Protein AF-A0A962PBA4-F1 (afdb_monomer_lite)

Foldseek 3Di:
DVVVLLAHWADLVVCCVVVVHDSVVVVVVVVVPPQWDWDDDDPPTTIWGFDQDPPPGFKDFDWDQDPVRDIDTPFMWGATHPGDTDTGD

Radius of gyration: 15.43 Å; chains: 1; bounding box: 35×21×45 Å

Secondary structure (DSSP, 8-state):
-GGGGGT--EEHHHHHHHHT--HHHHHHHHHT-TTEEEESSGGG-EEEEB---GGG-SEEEEEEE-TT--EEEEEEEEEBSSS-EEEE-

Sequence (89 aa):
MFKLLAKQPQSAKELTQQLNISQPTLSRLVKQQPAIIKIGKARATQYALQRPIRDMGSQWPVYRVNEQANISLAGQLIAVYPHGFVWHD

pLDDT: mean 94.23, std 4.5, range [64.25, 97.69]

Structure (mmCIF, N/CA/C/O backbone):
data_AF-A0A962PBA4-F1
#
_entry.id   AF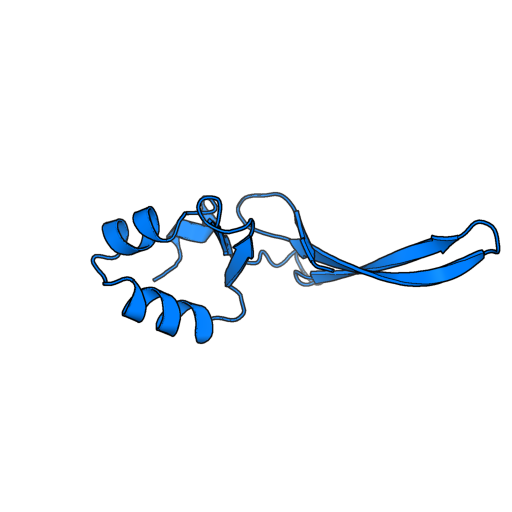-A0A962PBA4-F1
#
loop_
_atom_site.group_PDB
_atom_site.id
_atom_site.type_symbol
_atom_site.label_atom_id
_atom_site.label_alt_id
_atom_site.label_comp_id
_atom_site.label_asym_id
_atom_site.label_entity_id
_atom_site.label_seq_id
_atom_site.pdbx_PDB_ins_code
_atom_site.Cartn_x
_atom_site.Cartn_y
_atom_site.Cartn_z
_atom_site.occupancy
_atom_site.B_iso_or_equiv
_atom_site.auth_seq_id
_atom_site.auth_comp_id
_atom_site.auth_as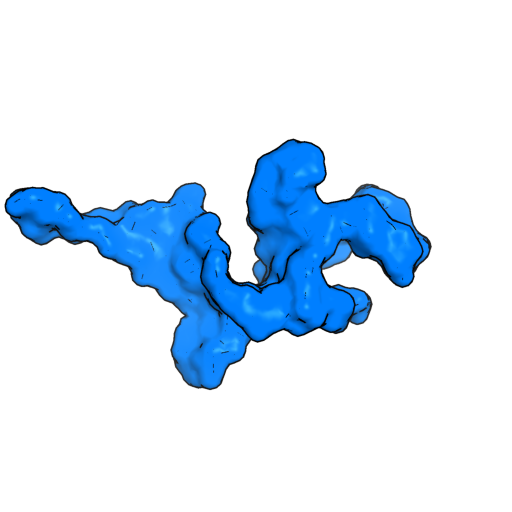ym_id
_atom_site.auth_atom_id
_atom_site.pdbx_PDB_model_num
ATOM 1 N N . MET A 1 1 ? -14.441 -4.045 8.775 1.00 64.25 1 MET A N 1
ATOM 2 C CA . MET A 1 1 ? -13.557 -3.139 9.537 1.00 64.25 1 MET A CA 1
ATOM 3 C C . MET A 1 1 ? -13.096 -1.940 8.703 1.00 64.25 1 MET A C 1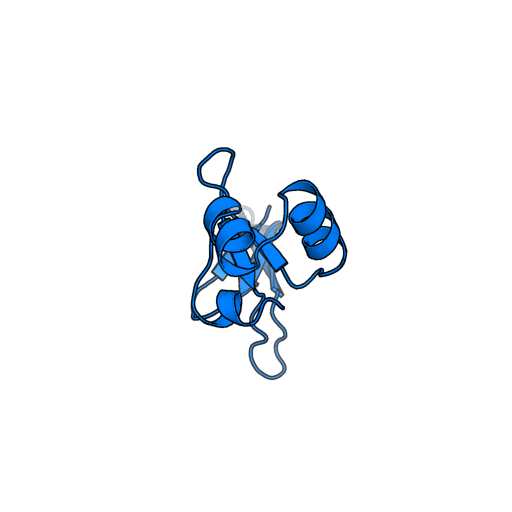
ATOM 5 O O . MET A 1 1 ? -13.529 -0.839 8.987 1.00 64.25 1 MET A O 1
ATOM 9 N N . PHE A 1 2 ? -12.334 -2.111 7.614 1.00 80.62 2 PHE A N 1
ATOM 10 C CA . PHE A 1 2 ? -11.737 -0.979 6.871 1.00 80.62 2 PHE A CA 1
ATOM 11 C C . PHE A 1 2 ? -12.569 -0.404 5.708 1.00 80.62 2 PHE A C 1
ATOM 13 O O . PHE A 1 2 ? -12.019 0.237 4.818 1.00 80.62 2 PHE A O 1
ATOM 20 N N . LYS A 1 3 ? -13.903 -0.565 5.718 1.00 83.44 3 LYS A N 1
ATOM 21 C CA . LYS A 1 3 ? -14.785 0.041 4.691 1.00 83.44 3 LYS A CA 1
ATOM 22 C C . LYS A 1 3 ? -14.645 1.572 4.624 1.00 83.44 3 LYS A C 1
ATOM 24 O O . LYS A 1 3 ? -14.914 2.164 3.588 1.00 83.44 3 LYS A O 1
ATOM 29 N N . LEU A 1 4 ? -14.190 2.199 5.709 1.00 89.19 4 LEU A N 1
ATOM 30 C CA . LEU A 1 4 ? -13.890 3.631 5.793 1.00 89.19 4 LEU A CA 1
ATOM 31 C C . LEU A 1 4 ? -12.812 4.061 4.779 1.00 89.19 4 LEU A C 1
ATOM 33 O O . LEU A 1 4 ? -12.938 5.124 4.178 1.00 89.19 4 LEU A O 1
ATOM 37 N N . LEU A 1 5 ? -11.825 3.196 4.513 1.00 93.69 5 LEU A N 1
ATOM 38 C CA . LEU A 1 5 ? -10.750 3.457 3.548 1.00 93.69 5 LEU A CA 1
ATOM 39 C C . LEU A 1 5 ? -11.209 3.393 2.087 1.00 93.69 5 LEU A C 1
ATOM 41 O O . LEU A 1 5 ? -10.516 3.894 1.208 1.00 93.69 5 LEU A O 1
ATOM 45 N N . ALA A 1 6 ? -12.387 2.820 1.814 1.00 92.88 6 ALA A N 1
ATOM 46 C CA . ALA A 1 6 ? -12.986 2.878 0.483 1.00 92.88 6 ALA A CA 1
ATOM 47 C C . ALA A 1 6 ? -13.502 4.290 0.135 1.00 92.88 6 ALA A C 1
ATOM 49 O O . ALA A 1 6 ? -13.738 4.590 -1.033 1.00 92.88 6 ALA A O 1
ATOM 50 N N . LYS A 1 7 ? -13.693 5.155 1.143 1.00 92.81 7 LYS A N 1
ATOM 51 C CA . LYS A 1 7 ? -14.133 6.543 0.949 1.00 92.81 7 LYS A CA 1
ATOM 52 C C . LYS A 1 7 ? -12.962 7.501 0.786 1.00 92.81 7 LYS A C 1
ATOM 54 O O . LYS A 1 7 ? -13.050 8.400 -0.037 1.00 92.81 7 LYS A O 1
ATOM 59 N N . GLN A 1 8 ? -11.908 7.328 1.581 1.00 93.31 8 GLN A N 1
ATOM 60 C CA . GLN A 1 8 ? -10.694 8.146 1.539 1.00 93.31 8 GLN A CA 1
ATOM 61 C C . GLN A 1 8 ? -9.557 7.495 2.336 1.00 93.31 8 GLN A C 1
ATOM 63 O O . GLN A 1 8 ? -9.842 6.788 3.312 1.00 93.31 8 GLN A O 1
ATOM 68 N N . PRO A 1 9 ? -8.286 7.762 1.986 1.00 95.25 9 PRO A N 1
ATOM 69 C CA . PRO A 1 9 ? -7.158 7.433 2.844 1.00 95.25 9 PRO A CA 1
ATOM 70 C C . PRO A 1 9 ? -7.280 8.106 4.215 1.00 95.25 9 PRO A C 1
ATOM 72 O O . PRO A 1 9 ? -7.763 9.231 4.322 1.00 95.25 9 PRO A O 1
ATOM 75 N N . GLN A 1 10 ? -6.830 7.426 5.267 1.00 96.25 10 GLN A N 1
ATOM 76 C CA . GLN A 1 10 ? -6.879 7.950 6.636 1.00 96.25 10 GLN A CA 1
ATOM 77 C C . GLN A 1 10 ? -5.572 7.703 7.380 1.00 96.25 10 GLN A C 1
ATOM 79 O O . GLN A 1 10 ? -4.888 6.707 7.164 1.00 96.25 10 GLN A O 1
ATOM 84 N N . SER A 1 11 ? -5.230 8.596 8.297 1.00 96.25 11 SER A N 1
ATOM 85 C CA . SER A 1 11 ? -4.109 8.446 9.221 1.00 96.25 11 SER A CA 1
ATOM 86 C C . SER A 1 11 ? -4.349 7.342 10.258 1.00 96.25 11 SER A C 1
ATOM 88 O O . SER A 1 11 ? -5.478 6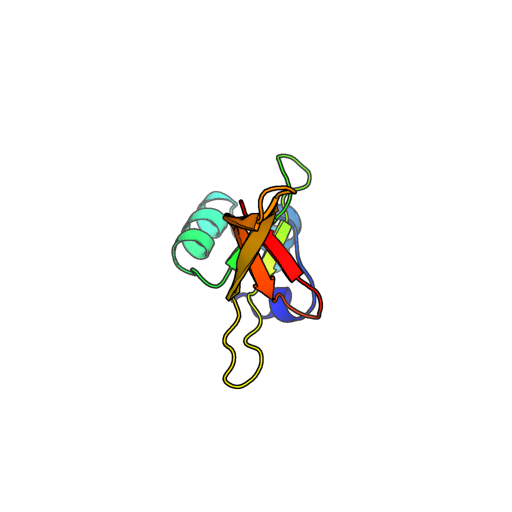.923 10.524 1.00 96.25 11 SER A O 1
ATOM 90 N N . ALA A 1 12 ? -3.273 6.902 10.921 1.00 95.00 12 ALA A N 1
ATOM 91 C CA . ALA A 1 12 ? -3.389 5.971 12.048 1.00 95.00 12 ALA A CA 1
ATOM 92 C C . ALA A 1 12 ? -4.296 6.528 13.156 1.00 95.00 12 ALA A C 1
ATOM 94 O O . ALA A 1 12 ? -5.089 5.785 13.724 1.00 95.00 12 ALA A O 1
ATOM 95 N N . LYS A 1 13 ? -4.187 7.834 13.442 1.00 95.38 13 LYS A N 1
ATOM 96 C CA . LYS A 1 13 ? -4.961 8.505 14.490 1.00 95.38 13 LYS A CA 1
ATOM 97 C C . LYS A 1 13 ? -6.457 8.419 14.195 1.00 95.38 13 LYS A C 1
ATOM 99 O O . LYS A 1 13 ? -7.200 7.918 15.033 1.00 95.38 13 LYS A O 1
ATOM 104 N N . GLU A 1 14 ? -6.871 8.815 12.994 1.00 95.81 14 GLU A N 1
ATOM 105 C CA . GLU A 1 14 ? -8.276 8.753 12.569 1.00 95.81 14 GLU A CA 1
ATOM 106 C C . GLU A 1 14 ? -8.818 7.324 12.632 1.00 95.81 14 GLU A C 1
ATOM 108 O O . GLU A 1 14 ? -9.879 7.103 13.209 1.00 95.81 14 GLU A O 1
ATOM 113 N N . LEU A 1 15 ? -8.057 6.339 12.142 1.00 95.38 15 LEU A N 1
ATOM 114 C CA . LEU A 1 15 ? -8.464 4.934 12.186 1.00 95.38 15 LEU A CA 1
ATOM 115 C C . LEU A 1 15 ? -8.597 4.403 13.615 1.00 95.38 15 LEU A C 1
ATOM 117 O O . LEU A 1 15 ? -9.585 3.747 13.927 1.00 95.38 15 LEU A O 1
ATOM 121 N N . THR A 1 16 ? -7.632 4.682 14.496 1.00 96.19 16 THR A N 1
ATOM 122 C CA . THR A 1 16 ? -7.707 4.255 15.906 1.00 96.19 16 THR A CA 1
ATOM 123 C C . THR A 1 16 ? -8.898 4.870 16.632 1.00 96.19 16 THR A C 1
ATOM 125 O O . THR A 1 16 ? -9.581 4.167 17.372 1.00 96.19 16 THR A O 1
ATOM 128 N N . GLN A 1 17 ? -9.192 6.149 16.374 1.00 96.25 17 GLN A N 1
ATOM 129 C CA . GLN A 1 17 ? -10.331 6.852 16.959 1.00 96.25 17 GLN A CA 1
ATOM 130 C C . GLN A 1 17 ?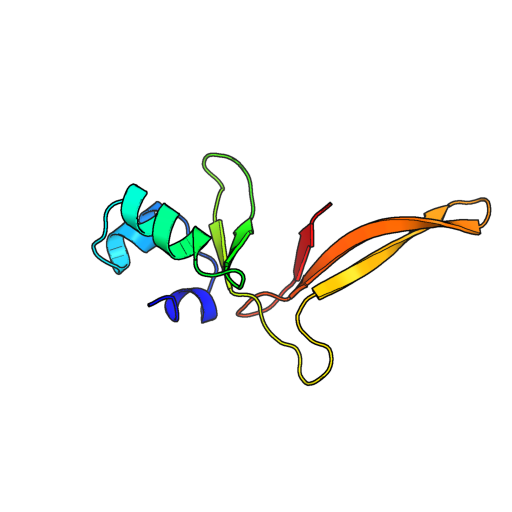 -11.664 6.315 16.426 1.00 96.25 17 GLN A C 1
ATOM 132 O O . GLN A 1 17 ? -12.537 5.966 17.213 1.00 96.25 17 GLN A O 1
ATOM 137 N N . GLN A 1 18 ? -11.816 6.191 15.103 1.00 94.69 18 GLN A N 1
ATOM 138 C CA . GLN A 1 18 ? -13.061 5.730 14.475 1.00 94.69 18 GLN A CA 1
ATOM 139 C C . GLN A 1 18 ? -13.368 4.260 14.775 1.00 94.69 18 GLN A C 1
ATOM 141 O O . GLN A 1 18 ? -14.532 3.889 14.894 1.00 94.69 18 GLN A O 1
ATOM 146 N N . LEU A 1 19 ? -12.340 3.415 14.885 1.00 93.38 19 LEU A N 1
ATOM 147 C CA . LEU A 1 19 ? -12.499 1.992 15.197 1.00 93.38 19 LEU A CA 1
ATOM 148 C C . LEU A 1 19 ? -12.489 1.707 16.705 1.00 93.38 19 LEU A C 1
ATOM 150 O O . LEU A 1 19 ? -12.707 0.561 17.088 1.00 93.38 19 LEU A O 1
ATOM 154 N N . ASN A 1 20 ? -12.230 2.716 17.545 1.00 96.06 20 ASN A N 1
ATOM 155 C CA . ASN A 1 20 ? -12.050 2.587 18.992 1.00 96.06 20 ASN A CA 1
ATOM 156 C C . ASN A 1 20 ? -11.041 1.483 19.378 1.00 96.06 20 ASN A C 1
ATOM 158 O O . ASN A 1 20 ? -11.317 0.607 20.197 1.00 96.06 20 ASN A O 1
ATOM 162 N N . ILE A 1 21 ? -9.864 1.500 18.744 1.00 96.25 21 ILE A N 1
ATOM 163 C CA . ILE A 1 21 ? -8.780 0.536 18.984 1.00 96.25 21 ILE A CA 1
ATOM 164 C C . ILE A 1 21 ? -7.457 1.241 19.254 1.00 96.25 21 ILE A C 1
ATOM 166 O O . ILE A 1 21 ? -7.204 2.343 18.777 1.00 96.25 21 ILE A O 1
ATOM 170 N N . SER A 1 22 ? -6.556 0.560 19.955 1.00 97.00 22 SER A N 1
ATOM 171 C CA . SER A 1 22 ? -5.190 1.043 20.142 1.00 97.00 22 SER A CA 1
ATOM 172 C C . SER A 1 22 ? -4.357 0.947 18.855 1.00 97.00 22 SER A C 1
ATOM 174 O O . SER A 1 22 ? -4.598 0.099 17.988 1.00 97.00 22 SER A O 1
ATOM 176 N N . GLN A 1 23 ? -3.314 1.776 18.750 1.00 94.94 23 GLN A N 1
ATOM 177 C CA . GLN A 1 23 ? -2.372 1.727 17.626 1.00 94.94 23 GLN A CA 1
ATOM 178 C C . GLN A 1 23 ? -1.743 0.331 17.424 1.00 94.94 23 GLN A C 1
ATOM 180 O O . GLN A 1 23 ? -1.691 -0.107 16.270 1.00 94.94 23 GLN A O 1
ATOM 185 N N . PRO A 1 24 ? -1.317 -0.414 18.469 1.00 97.06 24 PRO A N 1
ATOM 186 C CA . PRO A 1 24 ? -0.732 -1.741 18.265 1.00 97.06 24 PRO A CA 1
ATOM 187 C C . PRO A 1 24 ? -1.728 -2.730 17.654 1.00 97.06 24 PRO A C 1
ATOM 189 O O . PRO A 1 24 ? -1.361 -3.604 16.869 1.00 97.06 24 PRO A O 1
ATOM 192 N N . THR A 1 25 ? -3.012 -2.582 17.977 1.00 97.12 25 THR A N 1
ATOM 193 C CA . THR A 1 25 ? -4.091 -3.373 17.377 1.00 97.12 25 THR A CA 1
ATOM 194 C C . THR A 1 25 ? -4.295 -2.998 15.915 1.00 97.12 25 THR A C 1
ATOM 196 O O . THR A 1 25 ? -4.313 -3.893 15.074 1.00 97.12 25 THR A O 1
ATOM 199 N N . LEU A 1 26 ? -4.327 -1.703 15.582 1.00 95.44 26 LEU A N 1
ATOM 200 C CA . LEU A 1 26 ? -4.374 -1.255 14.188 1.00 95.44 26 LEU A CA 1
ATOM 201 C C . LEU 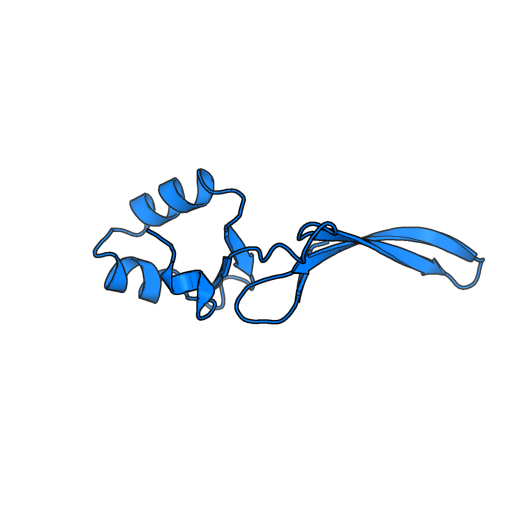A 1 26 ? -3.189 -1.802 13.374 1.00 95.44 26 LEU A C 1
ATOM 203 O O . LEU A 1 26 ? -3.390 -2.328 12.285 1.00 95.44 26 LEU A O 1
ATOM 207 N N . SER A 1 27 ? -1.967 -1.727 13.909 1.00 93.56 27 SER A N 1
ATOM 208 C CA . SER A 1 27 ? -0.756 -2.220 13.238 1.00 93.56 27 SER A CA 1
ATOM 209 C C . SER A 1 27 ? -0.850 -3.712 12.899 1.00 93.56 27 SER A C 1
ATOM 211 O O . SER A 1 27 ? -0.555 -4.118 11.774 1.00 93.56 27 SER A O 1
ATOM 213 N N . ARG A 1 28 ? -1.335 -4.525 13.849 1.00 95.31 28 ARG A N 1
ATOM 214 C CA . ARG A 1 28 ? -1.568 -5.963 13.649 1.00 95.31 28 ARG A CA 1
ATOM 215 C C . ARG A 1 28 ? -2.634 -6.227 12.587 1.00 95.31 28 ARG A C 1
ATOM 217 O O . ARG A 1 28 ? -2.395 -7.035 11.696 1.00 95.31 28 ARG A O 1
ATOM 224 N N . LEU A 1 29 ? -3.761 -5.513 12.643 1.00 94.88 29 LEU A N 1
ATOM 225 C CA . LEU A 1 29 ? -4.850 -5.656 11.673 1.00 94.88 29 LEU A CA 1
ATOM 226 C C . LEU A 1 29 ? -4.415 -5.274 10.255 1.00 94.88 29 LEU A C 1
ATOM 228 O O . LEU A 1 29 ? -4.723 -5.989 9.309 1.00 94.88 29 LEU A O 1
ATOM 232 N N . VAL A 1 30 ? -3.668 -4.178 10.099 1.00 94.12 30 VAL A N 1
ATOM 233 C CA . VAL A 1 30 ? -3.152 -3.763 8.786 1.00 94.12 30 VAL A CA 1
ATOM 234 C C . VAL A 1 30 ? -2.156 -4.785 8.244 1.00 94.12 30 VAL A C 1
ATOM 236 O O . VAL A 1 30 ? -2.217 -5.121 7.069 1.00 94.12 30 VAL A O 1
ATOM 239 N N . LYS A 1 31 ? -1.274 -5.335 9.088 1.00 94.19 31 LYS A N 1
ATOM 240 C CA . LYS A 1 31 ? -0.318 -6.372 8.665 1.00 94.19 31 LYS A CA 1
ATOM 241 C C . LYS A 1 31 ? -1.011 -7.636 8.135 1.00 94.19 31 LYS A C 1
ATOM 243 O O . LYS A 1 31 ? -0.447 -8.322 7.293 1.00 94.19 31 LYS A O 1
ATOM 248 N N . GLN A 1 32 ? -2.216 -7.935 8.617 1.00 95.12 32 GLN A N 1
ATOM 249 C CA . GLN A 1 32 ? -3.028 -9.072 8.170 1.00 95.12 32 GLN A CA 1
ATOM 250 C C . GLN A 1 32 ? -3.875 -8.770 6.925 1.00 95.12 32 GLN A C 1
ATOM 252 O O . GLN A 1 32 ? -4.512 -9.679 6.404 1.00 95.12 32 GLN A O 1
ATOM 257 N N . GLN A 1 33 ? -3.884 -7.524 6.439 1.00 94.31 33 GLN A N 1
ATOM 258 C CA . GLN A 1 33 ? -4.695 -7.096 5.304 1.00 94.31 33 GLN A CA 1
ATOM 259 C C . GLN A 1 33 ? -3.809 -6.522 4.186 1.00 94.31 33 GLN A C 1
ATOM 261 O O . GLN A 1 33 ? -3.629 -5.304 4.116 1.00 94.31 33 GLN A O 1
ATOM 266 N N . PRO A 1 34 ? -3.300 -7.367 3.267 1.00 92.25 34 PRO A N 1
ATOM 267 C CA . PRO A 1 34 ? -2.404 -6.945 2.183 1.00 92.25 34 PRO A CA 1
ATOM 268 C C . PRO A 1 34 ? -2.980 -5.857 1.268 1.00 92.25 34 PRO A C 1
ATOM 270 O O . PRO A 1 34 ? -2.236 -5.066 0.702 1.00 92.25 34 PRO A O 1
ATOM 273 N N . ALA A 1 35 ? -4.310 -5.776 1.159 1.00 94.12 35 ALA A N 1
ATOM 274 C CA . ALA A 1 35 ? -4.988 -4.744 0.379 1.00 94.12 35 ALA A CA 1
ATOM 275 C C . ALA A 1 35 ? -4.877 -3.328 0.984 1.00 94.12 35 ALA A C 1
ATOM 277 O O . ALA A 1 35 ? -5.300 -2.367 0.347 1.00 94.12 35 ALA A O 1
ATOM 278 N N . ILE A 1 36 ? -4.371 -3.168 2.213 1.00 95.62 36 ILE A N 1
ATOM 279 C CA . ILE A 1 36 ? -4.148 -1.851 2.819 1.00 95.62 36 ILE A CA 1
ATOM 280 C C . ILE A 1 36 ? -2.712 -1.404 2.558 1.00 95.62 36 ILE A C 1
ATOM 282 O O . ILE A 1 36 ? -1.754 -1.991 3.055 1.00 95.62 36 ILE A O 1
ATOM 286 N N . ILE A 1 37 ? -2.580 -0.299 1.836 1.00 94.69 37 ILE A N 1
ATOM 287 C CA . ILE A 1 37 ? -1.308 0.321 1.478 1.00 94.69 37 ILE A CA 1
ATOM 288 C C . ILE A 1 37 ? -1.009 1.448 2.463 1.00 94.69 37 ILE A C 1
ATOM 290 O O . ILE A 1 37 ? -1.872 2.283 2.738 1.00 94.69 37 ILE A O 1
ATOM 294 N N . LYS A 1 38 ? 0.224 1.504 2.971 1.00 94.19 38 LYS A N 1
ATOM 295 C CA . LYS A 1 38 ? 0.737 2.673 3.695 1.00 94.19 38 LYS A CA 1
ATOM 296 C C . LYS A 1 38 ? 1.314 3.664 2.691 1.00 94.19 38 LYS A C 1
ATOM 298 O O . LYS A 1 38 ? 2.173 3.292 1.900 1.00 94.19 38 LYS A O 1
ATOM 303 N N . ILE A 1 39 ? 0.866 4.910 2.749 1.00 92.88 39 ILE A N 1
ATOM 304 C CA . ILE A 1 39 ? 1.328 6.003 1.890 1.00 92.88 39 ILE A CA 1
ATOM 305 C C . ILE A 1 39 ? 1.893 7.137 2.741 1.00 92.88 39 ILE A C 1
ATOM 307 O O . ILE A 1 39 ? 1.422 7.375 3.851 1.00 92.88 39 ILE A O 1
ATOM 311 N N . GLY A 1 40 ? 2.895 7.845 2.223 1.00 89.94 40 GLY A N 1
ATOM 312 C CA . GLY A 1 40 ? 3.580 8.909 2.959 1.00 89.94 40 GLY A CA 1
ATOM 313 C C . GLY A 1 40 ? 4.599 8.391 3.983 1.00 89.94 40 GLY A C 1
ATOM 314 O O . GLY A 1 40 ? 4.857 7.194 4.099 1.00 89.94 40 GLY A O 1
ATOM 315 N N . LYS A 1 41 ? 5.230 9.320 4.709 1.00 87.94 41 LYS A N 1
ATOM 316 C CA . LYS A 1 41 ? 6.297 9.028 5.682 1.00 87.94 41 LYS A CA 1
ATOM 317 C C . LYS A 1 41 ? 6.024 9.714 7.020 1.00 87.94 41 LYS A C 1
ATOM 319 O O . LYS A 1 41 ? 5.475 10.817 7.066 1.00 87.94 41 LYS A O 1
ATOM 324 N N . ALA A 1 42 ? 6.456 9.077 8.111 1.00 88.56 42 ALA A N 1
ATOM 325 C CA . ALA A 1 42 ? 6.370 9.600 9.477 1.00 88.56 42 ALA A CA 1
ATOM 326 C C . ALA A 1 42 ? 4.965 10.151 9.807 1.00 88.56 42 ALA A C 1
ATOM 328 O O . ALA A 1 42 ? 3.972 9.434 9.670 1.00 88.56 42 ALA A O 1
ATOM 329 N N . ARG A 1 43 ? 4.861 11.426 10.205 1.00 83.56 43 ARG A N 1
ATOM 330 C CA . ARG A 1 43 ? 3.589 12.077 10.568 1.00 83.56 43 ARG A CA 1
ATOM 331 C C . ARG A 1 43 ? 2.577 12.186 9.421 1.00 83.56 43 ARG A C 1
ATOM 333 O O . ARG A 1 43 ? 1.397 12.353 9.693 1.00 83.56 43 ARG A O 1
ATOM 340 N N . ALA A 1 44 ? 3.028 12.087 8.170 1.00 89.75 44 ALA A N 1
ATOM 341 C CA . ALA A 1 44 ? 2.175 12.127 6.983 1.00 89.75 44 ALA A CA 1
ATOM 342 C C . ALA A 1 44 ? 1.714 10.727 6.533 1.00 89.75 44 ALA A C 1
ATOM 344 O O . ALA A 1 44 ? 1.181 10.587 5.437 1.00 89.75 44 ALA A O 1
ATOM 345 N N . THR A 1 45 ? 1.942 9.685 7.345 1.00 94.19 45 THR A N 1
ATOM 346 C CA . THR A 1 45 ? 1.520 8.323 6.999 1.00 94.19 45 THR A CA 1
ATOM 347 C C . THR A 1 45 ? -0.002 8.222 6.982 1.00 94.19 45 THR A C 1
ATOM 349 O O . THR A 1 45 ? -0.661 8.411 8.010 1.00 94.19 45 THR A O 1
ATOM 352 N N . GLN A 1 46 ? -0.546 7.839 5.835 1.00 95.31 46 GLN A N 1
ATOM 353 C CA . GLN A 1 46 ? -1.940 7.459 5.664 1.00 95.31 46 GLN A CA 1
ATOM 354 C C . GLN A 1 46 ? -2.038 6.002 5.212 1.00 95.31 46 GLN A C 1
ATOM 356 O O . GLN A 1 46 ? -1.082 5.400 4.728 1.00 95.31 46 GLN A O 1
ATOM 361 N N . TYR A 1 47 ? -3.211 5.425 5.404 1.00 96.19 47 TYR A N 1
ATOM 362 C CA . TYR A 1 47 ? -3.572 4.085 4.988 1.00 96.19 47 TYR A CA 1
ATOM 363 C C . TYR A 1 47 ? -4.626 4.220 3.902 1.00 96.19 47 TYR A C 1
ATOM 365 O O . TYR A 1 47 ? -5.624 4.909 4.101 1.00 96.19 47 TYR A O 1
ATOM 373 N N . ALA A 1 48 ? -4.407 3.571 2.769 1.00 96.69 48 ALA A N 1
ATOM 374 C CA . ALA A 1 48 ? -5.320 3.540 1.638 1.00 96.69 48 ALA A CA 1
ATOM 375 C C . ALA A 1 48 ? -5.731 2.096 1.346 1.00 96.69 48 ALA A C 1
ATOM 377 O O . ALA A 1 48 ? -4.986 1.162 1.639 1.00 96.69 48 ALA A O 1
ATOM 378 N N . LEU A 1 49 ? -6.915 1.903 0.770 1.00 96.81 49 LEU A N 1
ATOM 379 C CA . LEU A 1 49 ? -7.380 0.587 0.340 1.00 96.81 49 LEU A CA 1
ATOM 380 C C . LEU A 1 49 ? -7.129 0.422 -1.159 1.00 96.81 49 LEU A C 1
ATOM 382 O O . LEU A 1 49 ? -7.528 1.287 -1.940 1.00 96.81 49 LEU A O 1
ATOM 386 N N . GLN A 1 50 ? -6.508 -0.689 -1.553 1.00 96.31 50 GLN A N 1
ATOM 387 C CA . GLN A 1 50 ? -6.359 -1.071 -2.953 1.00 96.31 50 GLN A CA 1
ATOM 388 C C . GLN A 1 50 ? -7.724 -1.160 -3.636 1.00 96.31 50 GLN A C 1
ATOM 390 O O . GLN A 1 50 ? -8.688 -1.683 -3.075 1.00 96.31 50 GLN A O 1
ATOM 395 N N . ARG A 1 51 ? -7.787 -0.658 -4.868 1.00 96.12 51 ARG A N 1
ATOM 396 C CA . ARG A 1 51 ? -8.991 -0.619 -5.693 1.00 96.12 51 ARG A CA 1
ATOM 397 C C . ARG A 1 51 ? -8.798 -1.484 -6.936 1.00 96.12 51 ARG A C 1
ATOM 399 O O . ARG A 1 51 ? -8.104 -1.048 -7.854 1.00 96.12 51 ARG A O 1
ATOM 406 N N . PRO A 1 52 ? -9.416 -2.675 -6.997 1.00 94.94 52 PRO A N 1
ATOM 407 C CA . PRO A 1 52 ? -9.455 -3.466 -8.221 1.00 94.94 52 PRO A CA 1
ATOM 408 C C . PRO A 1 52 ? -10.139 -2.688 -9.353 1.00 94.94 52 PRO A C 1
ATOM 410 O O . PRO A 1 52 ? -11.219 -2.122 -9.170 1.00 94.94 52 PRO A O 1
ATOM 413 N N . ILE A 1 53 ? -9.507 -2.651 -10.523 1.00 94.44 53 ILE A N 1
ATOM 414 C CA . ILE A 1 53 ? -10.033 -2.060 -11.753 1.00 94.44 53 ILE A CA 1
ATOM 415 C C . ILE A 1 53 ? -10.435 -3.200 -12.686 1.00 94.44 53 ILE A C 1
ATOM 417 O O . ILE A 1 53 ? -9.613 -3.696 -13.453 1.00 94.44 53 ILE A O 1
ATOM 421 N N . ARG A 1 54 ? -11.715 -3.596 -12.626 1.00 91.56 54 ARG A N 1
ATOM 422 C CA . ARG A 1 54 ? -12.284 -4.692 -13.439 1.00 91.56 54 ARG A CA 1
ATOM 423 C C . ARG A 1 54 ? -11.339 -5.910 -13.438 1.00 91.56 54 ARG A C 1
ATOM 425 O O . ARG A 1 54 ? -10.818 -6.271 -12.385 1.00 91.56 54 ARG A O 1
ATOM 432 N N . ASP A 1 55 ? -11.066 -6.467 -14.612 1.00 93.31 55 ASP A N 1
ATOM 433 C CA . ASP A 1 55 ? -10.209 -7.638 -14.802 1.00 93.31 55 ASP A CA 1
ATOM 434 C C . ASP A 1 55 ? -8.710 -7.289 -14.859 1.00 93.31 55 ASP A C 1
ATOM 436 O O . ASP A 1 55 ? -7.868 -8.169 -15.004 1.00 93.31 55 ASP A O 1
ATOM 440 N N . MET A 1 56 ? -8.346 -6.006 -14.731 1.00 93.19 56 MET A N 1
ATOM 441 C CA . MET A 1 56 ? -6.952 -5.548 -14.791 1.00 93.19 56 MET A CA 1
ATOM 442 C C . MET A 1 56 ? -6.220 -5.667 -13.447 1.00 93.19 56 MET A C 1
ATOM 444 O O . MET A 1 56 ? -5.015 -5.432 -13.393 1.00 93.19 56 MET A O 1
ATOM 448 N N . GLY A 1 57 ? -6.921 -5.993 -12.357 1.00 95.12 57 GLY A N 1
ATOM 449 C CA . GLY A 1 57 ? -6.355 -6.008 -11.007 1.00 95.12 57 GLY A CA 1
ATOM 450 C C . GLY A 1 57 ? -6.206 -4.604 -10.412 1.00 95.12 57 GLY A C 1
ATOM 451 O O . GLY A 1 57 ? -6.936 -3.683 -10.770 1.00 95.12 57 GLY A O 1
ATOM 452 N N . SER A 1 58 ? -5.301 -4.437 -9.447 1.00 96.00 58 SER A N 1
ATOM 453 C CA . SER A 1 58 ? -5.102 -3.173 -8.711 1.00 96.00 58 SER A CA 1
ATOM 454 C C . SER A 1 58 ? -3.657 -2.684 -8.696 1.00 96.00 58 SER A C 1
ATOM 456 O O . SER A 1 58 ? -3.372 -1.679 -8.047 1.00 96.00 58 SER A O 1
ATOM 458 N N . GLN A 1 59 ? -2.742 -3.397 -9.348 1.00 96.75 59 GLN A N 1
ATOM 459 C CA . GLN A 1 59 ? -1.317 -3.105 -9.324 1.00 96.75 59 GLN A CA 1
ATOM 460 C C . GLN A 1 59 ? -0.688 -3.472 -10.666 1.00 96.75 59 GLN A C 1
ATOM 462 O O . GLN A 1 59 ? -0.922 -4.567 -11.175 1.00 96.75 59 GLN A O 1
ATOM 467 N N . TRP A 1 60 ? 0.133 -2.571 -11.203 1.00 97.44 60 TRP A N 1
ATOM 468 C CA . TRP A 1 60 ? 0.829 -2.766 -12.472 1.00 97.44 60 TRP A CA 1
ATOM 469 C C . TRP A 1 60 ? 2.299 -2.360 -12.352 1.00 97.44 60 TRP A C 1
ATOM 471 O O . TRP A 1 60 ? 2.586 -1.311 -11.766 1.00 97.44 60 TRP A O 1
ATOM 481 N N . PRO A 1 61 ? 3.232 -3.141 -12.923 1.00 97.19 61 PRO A N 1
ATOM 482 C CA . PRO A 1 61 ? 4.624 -2.733 -13.002 1.00 97.19 61 PRO A CA 1
ATOM 483 C C . PRO A 1 61 ? 4.758 -1.538 -13.947 1.00 97.19 61 PRO A C 1
ATOM 485 O O . PRO A 1 61 ? 4.170 -1.508 -15.029 1.00 97.19 61 PRO A O 1
ATOM 488 N N . VAL A 1 62 ? 5.563 -0.561 -13.548 1.00 97.69 62 VAL A N 1
ATOM 489 C CA . VAL A 1 62 ? 5.944 0.568 -14.392 1.00 97.69 62 VAL A CA 1
ATOM 490 C C . VAL A 1 62 ? 7.403 0.405 -14.757 1.00 97.69 62 VAL A C 1
ATOM 492 O O . VAL A 1 62 ? 8.263 0.248 -13.890 1.00 97.69 62 VAL A O 1
ATOM 495 N N . TYR A 1 63 ? 7.674 0.452 -16.053 1.00 97.25 63 TYR A N 1
ATOM 496 C CA . TYR A 1 63 ? 9.017 0.360 -16.601 1.00 97.25 63 TYR A CA 1
ATOM 497 C C . TYR A 1 63 ? 9.476 1.737 -17.064 1.00 97.25 63 TYR A C 1
ATOM 499 O O . TYR A 1 63 ? 8.679 2.525 -17.573 1.00 97.25 63 TYR A O 1
ATOM 507 N N . ARG A 1 64 ? 10.769 2.021 -16.906 1.00 96.19 64 ARG A N 1
ATOM 508 C CA . ARG A 1 64 ? 11.405 3.183 -17.526 1.00 96.19 64 ARG A CA 1
ATOM 509 C C . ARG A 1 64 ? 12.241 2.743 -18.713 1.00 96.19 64 ARG A C 1
ATOM 511 O O . ARG A 1 64 ? 12.870 1.687 -18.673 1.00 96.19 64 ARG A O 1
ATOM 518 N N . VAL A 1 65 ? 12.267 3.595 -19.727 1.00 97.38 65 VAL A N 1
ATOM 519 C CA . VAL A 1 65 ? 13.132 3.454 -20.894 1.00 97.38 65 VAL A CA 1
ATOM 520 C C . VAL A 1 65 ? 14.134 4.596 -20.845 1.00 97.38 65 VAL A C 1
ATOM 522 O O . VAL A 1 65 ? 13.737 5.749 -20.665 1.00 97.38 65 VAL A O 1
ATOM 525 N N . ASN A 1 66 ? 15.424 4.281 -20.919 1.00 95.75 66 ASN A N 1
ATOM 526 C CA . ASN A 1 66 ? 16.465 5.303 -20.986 1.00 95.75 66 ASN A CA 1
ATOM 527 C C . ASN A 1 66 ? 16.738 5.729 -22.443 1.00 95.75 66 ASN A C 1
ATOM 529 O O . ASN A 1 66 ? 16.191 5.159 -23.385 1.00 95.75 66 ASN A O 1
ATOM 533 N N . GLU A 1 67 ? 17.611 6.718 -22.635 1.00 96.88 67 GLU A N 1
ATOM 534 C CA . GLU A 1 67 ? 17.970 7.238 -23.966 1.00 96.88 67 GLU A CA 1
ATOM 535 C C . GLU A 1 67 ? 18.619 6.186 -24.882 1.00 96.88 67 GLU A C 1
ATOM 537 O O . GLU A 1 67 ? 18.565 6.310 -26.101 1.00 96.88 67 GLU A O 1
ATOM 542 N N . GLN A 1 68 ? 19.196 5.124 -24.311 1.00 97.38 68 GLN A N 1
ATOM 543 C CA . GLN A 1 68 ? 19.777 3.993 -25.040 1.00 97.38 68 GLN A CA 1
ATOM 544 C C . GLN A 1 68 ? 18.762 2.865 -25.308 1.00 97.38 68 GLN A C 1
ATOM 546 O O . GLN A 1 68 ? 19.160 1.768 -25.684 1.00 97.38 68 GLN A O 1
ATOM 551 N N . ALA A 1 69 ? 17.463 3.111 -25.101 1.00 94.88 69 ALA A N 1
ATOM 552 C CA . ALA A 1 69 ? 16.378 2.135 -25.234 1.00 94.88 69 ALA A CA 1
ATOM 553 C C . ALA A 1 69 ? 16.461 0.923 -24.281 1.00 94.88 69 ALA A C 1
ATOM 555 O O . ALA A 1 69 ? 15.785 -0.086 -24.489 1.00 94.88 69 ALA A O 1
ATOM 556 N N . ASN A 1 70 ? 17.228 1.022 -23.192 1.00 97.19 70 ASN A N 1
ATOM 557 C CA . ASN A 1 70 ? 17.246 -0.006 -22.156 1.00 97.19 70 ASN A CA 1
ATOM 558 C C . ASN A 1 70 ? 16.000 0.106 -21.274 1.00 97.19 70 ASN A C 1
ATOM 560 O O . ASN A 1 70 ? 15.673 1.189 -20.779 1.00 97.19 70 ASN A O 1
ATOM 564 N N . ILE A 1 71 ? 15.346 -1.034 -21.043 1.00 97.50 71 ILE A N 1
ATOM 565 C CA . ILE A 1 71 ? 14.146 -1.155 -20.213 1.00 97.50 71 ILE A CA 1
ATOM 566 C C . ILE A 1 71 ? 14.545 -1.658 -18.826 1.00 97.50 71 ILE A C 1
ATOM 568 O O . ILE A 1 71 ? 15.200 -2.691 -18.696 1.00 97.50 71 ILE A O 1
ATOM 572 N N . SER A 1 72 ? 14.105 -0.966 -17.779 1.00 96.94 72 SER A N 1
ATOM 573 C CA . SER A 1 72 ? 14.239 -1.437 -16.399 1.00 96.94 72 SER A CA 1
ATOM 574 C C . SER A 1 72 ? 12.965 -1.198 -15.597 1.00 96.94 72 SER A C 1
ATOM 576 O O . SER A 1 72 ? 12.180 -0.293 -15.898 1.00 96.94 72 SER A O 1
ATOM 578 N N . LEU A 1 73 ? 12.728 -2.042 -14.587 1.00 97.44 73 LEU A N 1
ATOM 579 C CA . LEU A 1 73 ? 11.621 -1.848 -13.654 1.00 97.44 73 LEU A CA 1
ATOM 580 C C . LEU A 1 73 ? 11.863 -0.548 -12.880 1.00 97.44 73 LEU A C 1
ATOM 582 O O . LEU A 1 73 ? 12.894 -0.398 -12.230 1.00 97.44 73 LEU A O 1
ATOM 586 N N . ALA A 1 74 ? 10.918 0.382 -12.971 1.00 96.81 74 ALA A N 1
ATOM 587 C CA . ALA A 1 74 ? 10.957 1.634 -12.230 1.00 96.81 74 ALA A CA 1
ATOM 588 C C . ALA A 1 74 ? 10.215 1.517 -10.896 1.00 96.81 74 ALA A C 1
ATOM 590 O O . ALA A 1 74 ? 10.651 2.109 -9.920 1.00 96.81 74 ALA A O 1
ATOM 591 N N . GLY A 1 75 ? 9.122 0.751 -10.855 1.00 96.94 75 GLY A N 1
ATOM 592 C CA . GLY A 1 75 ? 8.326 0.556 -9.649 1.00 96.94 75 GLY A CA 1
ATOM 593 C C . GLY A 1 75 ? 6.977 -0.087 -9.947 1.00 96.94 75 GLY A C 1
ATOM 594 O O . GLY A 1 75 ? 6.774 -0.725 -10.982 1.00 96.94 75 GLY A O 1
ATOM 595 N N . GLN A 1 76 ? 6.042 0.085 -9.025 1.00 96.62 76 GLN A N 1
ATOM 596 C CA . GLN A 1 76 ? 4.683 -0.434 -9.064 1.00 96.62 76 GLN A CA 1
ATOM 597 C C . GLN A 1 76 ? 3.696 0.726 -8.938 1.00 96.62 76 GLN A C 1
ATOM 599 O O . GLN A 1 76 ? 3.812 1.574 -8.053 1.00 96.62 76 GLN A O 1
ATOM 604 N N . LEU A 1 77 ? 2.691 0.741 -9.808 1.00 97.25 77 LEU A N 1
ATOM 605 C CA . LEU A 1 77 ? 1.567 1.661 -9.732 1.00 97.25 77 LEU A CA 1
ATOM 606 C C . LEU A 1 77 ? 0.369 0.930 -9.137 1.00 97.25 77 LEU A C 1
ATOM 608 O O . LEU A 1 77 ? -0.102 -0.051 -9.708 1.00 97.25 77 LEU A O 1
ATOM 612 N N . ILE A 1 78 ? -0.133 1.406 -8.001 1.00 97.38 78 ILE A N 1
ATOM 613 C CA . ILE A 1 78 ? -1.195 0.742 -7.239 1.00 97.38 78 ILE A CA 1
ATOM 614 C C . ILE A 1 78 ? -2.446 1.617 -7.242 1.00 97.38 78 ILE A C 1
ATOM 616 O O . ILE A 1 78 ? -2.428 2.730 -6.720 1.00 97.38 78 ILE A O 1
ATOM 620 N N . ALA A 1 79 ? -3.550 1.129 -7.802 1.00 97.44 79 ALA A N 1
ATOM 621 C CA . ALA A 1 79 ? -4.834 1.819 -7.741 1.00 97.44 79 ALA A CA 1
ATOM 622 C C . ALA A 1 79 ? -5.398 1.780 -6.319 1.00 97.44 79 ALA A C 1
ATOM 624 O O . ALA A 1 79 ? -5.452 0.722 -5.687 1.00 97.44 79 ALA A O 1
ATOM 625 N N . VAL A 1 80 ? -5.880 2.925 -5.836 1.00 97.06 80 VAL A N 1
ATOM 626 C CA . VAL A 1 80 ? -6.484 3.049 -4.504 1.00 97.06 80 VAL A CA 1
ATOM 627 C C . VAL A 1 80 ? -7.869 3.680 -4.568 1.00 97.06 80 VAL A C 1
ATOM 629 O O . VAL A 1 80 ? -8.242 4.345 -5.541 1.00 97.06 80 VAL A O 1
ATOM 632 N N . TYR A 1 81 ? -8.667 3.413 -3.540 1.00 96.75 81 TYR A N 1
ATOM 633 C CA . TYR A 1 81 ? -9.948 4.069 -3.331 1.00 96.75 81 TYR A CA 1
ATOM 634 C C . TYR A 1 81 ? -9.774 5.486 -2.754 1.00 96.75 81 TYR A C 1
ATOM 636 O O . TYR A 1 81 ? -8.806 5.741 -2.036 1.00 96.75 81 TYR A O 1
ATOM 644 N N . PRO A 1 82 ? -10.745 6.388 -2.999 1.00 94.56 82 PRO A N 1
ATOM 645 C CA . PRO A 1 82 ? -11.883 6.225 -3.914 1.00 94.56 82 PRO A CA 1
ATOM 646 C C . PRO A 1 82 ? -11.462 6.340 -5.389 1.00 94.56 82 PRO A C 1
ATOM 648 O O . PRO A 1 82 ? -12.063 5.713 -6.259 1.00 94.56 82 PRO A O 1
ATOM 651 N N . HIS A 1 83 ? -10.403 7.102 -5.656 1.00 91.81 83 HIS A N 1
ATOM 652 C CA . HIS A 1 83 ? -9.797 7.324 -6.962 1.00 91.81 83 HIS A CA 1
ATOM 653 C C . HIS A 1 83 ? -8.300 7.628 -6.796 1.00 91.81 83 HIS A C 1
ATOM 655 O O . HIS A 1 83 ? -7.862 8.046 -5.726 1.00 91.81 83 HIS A O 1
ATOM 661 N N . GLY A 1 84 ? -7.531 7.442 -7.871 1.00 93.94 84 GLY A N 1
ATOM 662 C CA . GLY A 1 84 ? -6.094 7.724 -7.904 1.00 93.94 84 GLY A CA 1
ATOM 663 C C . GLY A 1 84 ? -5.202 6.485 -7.838 1.00 93.94 84 GLY A C 1
ATOM 664 O O . GLY A 1 84 ? -5.673 5.341 -7.843 1.00 93.94 84 GLY A O 1
ATOM 665 N N . PHE A 1 85 ? -3.897 6.754 -7.813 1.00 95.94 85 PHE A N 1
ATOM 666 C CA . PHE A 1 85 ? -2.834 5.758 -7.838 1.00 95.94 85 PHE A CA 1
ATOM 667 C C . PHE A 1 85 ? -1.708 6.138 -6.876 1.00 95.94 85 PHE A C 1
ATOM 669 O O . PHE A 1 85 ? -1.445 7.316 -6.639 1.00 95.94 85 PHE A O 1
ATOM 676 N N . VAL A 1 86 ? -1.034 5.123 -6.349 1.00 95.88 86 VAL A N 1
ATOM 677 C CA . VAL A 1 86 ? 0.132 5.233 -5.475 1.00 95.88 86 VAL A CA 1
ATOM 678 C C . VAL A 1 86 ? 1.340 4.674 -6.211 1.00 95.88 86 VAL A C 1
ATOM 680 O O . VAL A 1 86 ? 1.268 3.581 -6.771 1.00 95.88 86 VAL A O 1
ATOM 683 N N . TRP A 1 87 ? 2.439 5.424 -6.187 1.00 95.50 87 TRP A N 1
ATOM 684 C CA . TRP A 1 87 ? 3.749 4.962 -6.634 1.00 95.50 87 TRP A CA 1
ATOM 685 C C . TRP A 1 87 ? 4.448 4.174 -5.523 1.00 95.50 87 TRP A C 1
ATOM 687 O O . TRP A 1 87 ? 4.458 4.618 -4.371 1.00 95.50 87 TRP A O 1
ATOM 697 N N . HIS A 1 88 ? 5.029 3.028 -5.867 1.00 91.31 88 HIS A N 1
ATOM 698 C CA . HIS A 1 88 ? 5.821 2.206 -4.958 1.00 91.31 88 HIS A CA 1
ATOM 699 C C . HIS A 1 88 ? 7.077 1.685 -5.667 1.00 91.31 88 HIS A C 1
ATOM 701 O O . HIS A 1 88 ? 6.961 0.863 -6.574 1.00 91.31 88 HIS A O 1
ATOM 707 N N . ASP A 1 89 ? 8.250 2.165 -5.262 1.00 88.12 89 ASP A N 1
ATOM 708 C CA . ASP A 1 89 ? 9.575 1.784 -5.764 1.00 88.12 89 ASP A CA 1
ATOM 709 C C . ASP A 1 89 ? 10.488 1.198 -4.677 1.00 88.12 89 ASP A C 1
ATOM 711 O O . ASP A 1 89 ? 10.244 1.448 -3.470 1.00 88.12 89 ASP A O 1
#